Protein AF-T1BYV2-F1 (afdb_monomer)

Secondary structure (DSSP, 8-state):
-HHHHHHHHHHTT--STTPPHHHHHHHHHHHHHTT--THHHHHHHHHHHHHHHHTT---GGG-HHHHHHHHHHHHHH-PPP--PPPPPHHHHHHHHHT-TTS-TTSHHHHHHHHHHHHHHHTT--HHHHTT--GGGEEEETTEEEE-----TT-SS------

Structure (mmCIF, N/CA/C/O backbone):
data_AF-T1BYV2-F1
#
_entry.id   AF-T1BYV2-F1
#
loop_
_atom_site.group_PDB
_atom_site.id
_atom_site.type_symbol
_atom_site.label_atom_id
_atom_site.label_alt_id
_atom_site.label_comp_id
_atom_site.label_asym_id
_atom_site.label_entity_id
_atom_site.label_seq_id
_atom_site.pdbx_PDB_ins_code
_atom_site.Cartn_x
_atom_site.Cartn_y
_atom_site.Cartn_z
_atom_site.occupancy
_atom_site.B_iso_or_equiv
_atom_site.auth_seq_id
_atom_site.auth_comp_id
_atom_site.auth_asym_id
_atom_site.auth_atom_id
_atom_site.pdbx_PDB_model_num
ATOM 1 N N . ASP A 1 1 ? -0.338 2.028 -9.029 1.00 91.88 1 ASP A N 1
ATOM 2 C CA . ASP A 1 1 ? 1.082 1.747 -9.330 1.00 91.88 1 ASP A CA 1
ATOM 3 C C . ASP A 1 1 ? 1.414 1.828 -10.811 1.00 91.88 1 ASP A C 1
ATOM 5 O O . ASP A 1 1 ? 2.239 2.658 -11.156 1.00 91.88 1 ASP A O 1
ATOM 9 N N . TRP A 1 2 ? 0.740 1.071 -11.686 1.00 95.50 2 TRP A N 1
ATOM 10 C CA . TRP A 1 2 ? 0.992 1.103 -13.138 1.00 95.50 2 TRP A CA 1
ATOM 11 C C . TRP A 1 2 ? 1.049 2.515 -13.745 1.00 95.50 2 TRP A C 1
ATOM 13 O O . TRP A 1 2 ? 2.057 2.879 -14.334 1.00 95.50 2 TRP A O 1
ATOM 23 N N . ARG A 1 3 ? 0.026 3.353 -13.514 1.00 96.62 3 ARG A N 1
ATOM 24 C CA . ARG A 1 3 ? -0.012 4.742 -14.020 1.00 96.62 3 ARG A CA 1
ATOM 25 C C . ARG A 1 3 ? 1.208 5.579 -13.613 1.00 96.62 3 ARG A C 1
ATOM 27 O O . ARG A 1 3 ? 1.581 6.505 -14.322 1.00 96.62 3 ARG A O 1
ATOM 34 N N . ASN A 1 4 ? 1.815 5.285 -12.460 1.00 94.50 4 ASN A N 1
ATOM 35 C CA . ASN A 1 4 ? 3.011 5.992 -12.010 1.00 94.50 4 ASN A CA 1
ATOM 36 C C . ASN A 1 4 ? 4.235 5.580 -12.840 1.00 94.50 4 ASN A C 1
ATOM 38 O O . ASN A 1 4 ? 4.949 6.457 -13.315 1.00 94.50 4 ASN A O 1
ATOM 42 N N . PHE A 1 5 ? 4.424 4.276 -13.057 1.00 96.88 5 PHE A N 1
ATOM 43 C CA . PHE A 1 5 ? 5.456 3.757 -13.955 1.00 96.88 5 PHE A CA 1
ATOM 44 C C . PHE A 1 5 ? 5.258 4.268 -15.387 1.00 96.88 5 PHE A C 1
ATOM 46 O O . PHE A 1 5 ? 6.175 4.833 -15.967 1.00 96.88 5 PHE A O 1
ATOM 53 N N . GLU A 1 6 ? 4.037 4.178 -15.916 1.00 97.94 6 GLU A N 1
ATOM 54 C CA . GLU A 1 6 ? 3.696 4.660 -17.255 1.00 97.94 6 GLU A CA 1
ATOM 55 C C . GLU A 1 6 ? 4.001 6.154 -17.435 1.00 97.94 6 GLU A C 1
ATOM 57 O O . GLU A 1 6 ? 4.629 6.544 -18.418 1.00 97.94 6 GLU A O 1
ATOM 62 N N . SER A 1 7 ? 3.595 6.994 -16.479 1.00 97.75 7 SER A N 1
ATOM 63 C CA . SER A 1 7 ? 3.886 8.431 -16.513 1.00 97.75 7 SER A CA 1
ATOM 64 C C . SER A 1 7 ? 5.390 8.707 -16.488 1.00 97.75 7 SER A C 1
ATOM 66 O O . SER A 1 7 ? 5.876 9.534 -17.259 1.00 97.75 7 SER A O 1
ATOM 68 N N . TRP A 1 8 ? 6.143 7.980 -15.657 1.00 97.19 8 TRP A N 1
ATOM 69 C CA . TRP A 1 8 ? 7.597 8.103 -15.602 1.00 97.19 8 TRP A CA 1
ATOM 70 C C . TRP A 1 8 ? 8.257 7.677 -16.921 1.00 97.19 8 TRP A C 1
ATOM 72 O O . TRP A 1 8 ? 9.080 8.420 -17.449 1.00 97.19 8 TRP A O 1
ATOM 82 N N . CYS A 1 9 ? 7.844 6.552 -17.513 1.00 97.81 9 CYS A N 1
ATOM 83 C CA . CYS A 1 9 ? 8.338 6.110 -18.819 1.00 97.81 9 CYS A CA 1
ATOM 84 C C . CYS A 1 9 ? 8.093 7.171 -19.894 1.00 97.81 9 CYS A C 1
ATOM 86 O O . CYS A 1 9 ? 9.014 7.513 -20.630 1.00 97.81 9 CYS A O 1
ATOM 88 N N . ARG A 1 10 ? 6.890 7.761 -19.940 1.00 97.19 10 ARG A N 1
ATOM 89 C CA . ARG A 1 10 ? 6.567 8.838 -20.890 1.00 97.19 10 ARG A CA 1
ATOM 90 C C . ARG A 1 10 ? 7.471 10.060 -20.708 1.00 97.19 10 ARG A C 1
ATOM 92 O O . ARG A 1 10 ? 7.950 10.600 -21.700 1.00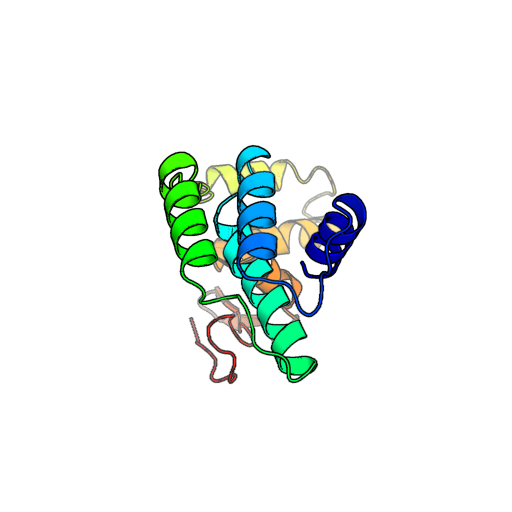 97.19 10 ARG A O 1
ATOM 99 N N . GLN A 1 11 ? 7.742 10.468 -19.467 1.00 97.38 11 GLN A N 1
ATOM 100 C CA . GLN A 1 11 ? 8.661 11.578 -19.172 1.00 97.38 11 GLN A CA 1
ATOM 101 C C . GLN A 1 11 ? 10.093 11.274 -19.630 1.00 97.38 11 GLN A C 1
ATOM 103 O O . GLN A 1 11 ? 10.759 12.141 -20.188 1.00 97.38 11 GLN A O 1
ATOM 108 N N . MET A 1 12 ? 10.537 10.029 -19.454 1.00 96.88 12 MET A N 1
ATOM 109 C CA . MET A 1 12 ? 11.862 9.561 -19.872 1.00 96.88 12 MET A CA 1
ATOM 110 C C . MET A 1 12 ? 11.936 9.172 -21.357 1.00 96.88 12 MET A C 1
ATOM 112 O O . MET A 1 12 ? 12.995 8.755 -21.816 1.00 96.88 12 MET A O 1
ATOM 116 N N . LYS A 1 13 ? 10.834 9.307 -22.113 1.00 97.44 13 LYS A N 1
ATOM 117 C CA . LYS A 1 13 ? 10.699 8.867 -23.515 1.00 97.44 13 LYS A CA 1
ATOM 118 C C . LYS A 1 13 ? 11.006 7.372 -23.721 1.00 97.44 13 LYS A C 1
ATOM 120 O O . LYS A 1 13 ? 11.551 6.980 -24.747 1.00 97.44 13 LYS A O 1
ATOM 125 N N . LEU A 1 14 ? 10.638 6.541 -22.748 1.00 97.38 14 LEU A N 1
ATOM 126 C CA . LEU A 1 14 ? 10.781 5.083 -22.769 1.00 97.38 14 LEU A CA 1
ATOM 127 C C . LEU A 1 14 ? 9.423 4.404 -22.986 1.00 97.38 14 LEU A C 1
ATOM 129 O O . LEU A 1 14 ? 8.379 4.954 -22.625 1.00 97.38 14 LEU A O 1
ATOM 133 N N . SER A 1 15 ? 9.433 3.188 -23.538 1.00 96.94 15 SER A N 1
ATOM 134 C CA . SER A 1 15 ? 8.214 2.387 -23.685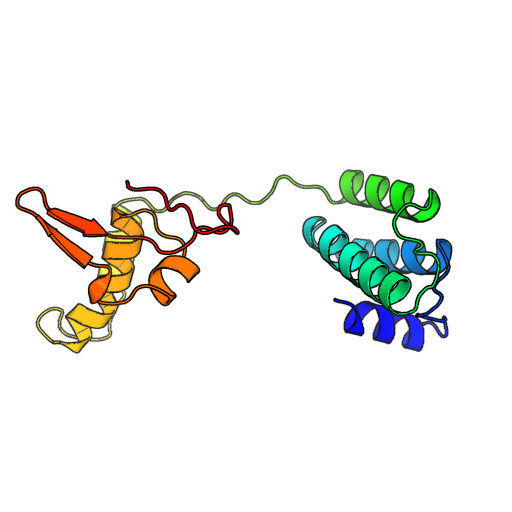 1.00 96.94 15 SER A CA 1
ATOM 135 C C . SER A 1 15 ? 7.830 1.733 -22.351 1.00 96.94 15 SER A C 1
ATOM 137 O O . SER A 1 15 ? 8.636 0.988 -21.791 1.00 96.94 15 SER A O 1
ATOM 139 N N . PRO A 1 16 ? 6.614 1.968 -21.827 1.00 96.69 16 PRO A N 1
ATOM 140 C CA . PRO A 1 16 ? 6.138 1.275 -20.634 1.00 96.69 16 PRO A CA 1
ATOM 141 C C . PRO A 1 16 ? 5.667 -0.159 -20.926 1.00 96.69 16 PRO A C 1
ATOM 143 O O . PRO A 1 16 ? 5.572 -0.957 -19.994 1.00 96.69 16 PRO A O 1
ATOM 146 N N . LEU A 1 17 ? 5.339 -0.492 -22.183 1.00 97.44 17 LEU A N 1
ATOM 147 C CA . LEU A 1 17 ? 4.831 -1.806 -22.582 1.00 97.44 17 LEU A CA 1
ATOM 148 C C . LEU A 1 17 ? 5.141 -2.100 -24.070 1.00 97.44 17 LEU A C 1
ATOM 150 O O . LEU A 1 17 ? 4.619 -1.392 -24.930 1.00 97.44 17 LEU A O 1
ATOM 154 N N . PRO A 1 18 ? 5.932 -3.142 -24.396 1.00 96.75 18 PRO A N 1
ATOM 155 C CA . PRO A 1 18 ? 6.768 -3.904 -23.469 1.00 96.75 18 PRO A CA 1
ATOM 156 C C . PRO A 1 18 ? 7.870 -3.012 -22.884 1.00 96.75 18 PRO A C 1
ATOM 158 O O . PRO A 1 18 ? 8.569 -2.316 -23.620 1.00 96.75 18 PRO A O 1
ATOM 161 N N . ALA A 1 19 ? 8.020 -3.033 -21.561 1.00 97.62 19 ALA A N 1
ATOM 162 C CA . ALA A 1 19 ? 9.167 -2.437 -20.894 1.00 97.62 19 ALA A CA 1
ATOM 163 C C . ALA A 1 19 ? 10.334 -3.426 -20.893 1.00 97.62 19 ALA A C 1
ATOM 165 O O . ALA A 1 19 ? 10.151 -4.620 -20.648 1.00 97.62 19 ALA A O 1
ATOM 166 N N . THR A 1 20 ? 11.543 -2.917 -21.110 1.00 97.50 20 THR A N 1
ATOM 167 C CA . THR A 1 20 ? 12.757 -3.722 -20.957 1.00 97.50 20 THR A CA 1
ATOM 168 C C . THR A 1 20 ? 13.138 -3.857 -19.476 1.00 97.50 20 THR A C 1
ATOM 170 O O . THR A 1 20 ? 12.751 -3.001 -18.664 1.00 97.50 20 THR A O 1
ATOM 173 N N . PRO A 1 21 ? 13.912 -4.889 -19.092 1.00 97.69 21 PRO A N 1
ATOM 174 C CA . PRO A 1 21 ? 14.495 -4.988 -17.753 1.00 97.69 21 PRO A CA 1
ATOM 175 C C . PRO A 1 21 ? 15.218 -3.715 -17.304 1.00 97.69 21 PRO A C 1
ATOM 177 O O . PRO A 1 21 ? 14.999 -3.244 -16.189 1.00 97.69 21 PRO A O 1
ATOM 180 N N . GLU A 1 22 ? 15.993 -3.089 -18.190 1.00 97.25 22 GLU A N 1
ATOM 181 C CA . GLU A 1 22 ? 16.753 -1.865 -17.915 1.00 97.25 22 GLU A CA 1
ATOM 182 C C . GLU A 1 22 ? 15.824 -0.679 -17.646 1.00 97.25 22 GLU A C 1
ATOM 184 O O . GLU A 1 22 ? 16.083 0.123 -16.750 1.00 97.25 22 GLU A O 1
ATOM 189 N N . THR A 1 23 ? 14.704 -0.584 -18.372 1.00 97.81 23 THR A N 1
ATOM 190 C CA . THR A 1 23 ? 13.689 0.460 -18.152 1.00 97.81 23 THR A CA 1
ATOM 191 C C . THR A 1 23 ? 13.096 0.352 -16.748 1.00 97.81 23 THR A C 1
ATOM 193 O O . THR A 1 23 ? 12.941 1.356 -16.047 1.00 97.81 23 THR A O 1
ATOM 196 N N . VAL A 1 24 ? 12.784 -0.871 -16.309 1.00 97.38 24 VAL A N 1
ATOM 197 C CA . VAL A 1 24 ? 12.250 -1.120 -14.965 1.00 97.38 24 VAL A CA 1
ATOM 198 C C . VAL A 1 24 ? 13.319 -0.893 -13.896 1.00 97.38 24 VAL A C 1
ATOM 200 O O . VAL A 1 24 ? 13.036 -0.248 -12.888 1.00 97.38 24 VAL A O 1
ATOM 203 N N . ALA A 1 25 ? 14.550 -1.349 -14.118 1.00 96.00 25 ALA A N 1
ATOM 204 C CA . ALA A 1 25 ? 15.678 -1.123 -13.218 1.00 96.00 25 ALA A CA 1
ATOM 205 C C . ALA A 1 25 ? 15.957 0.381 -13.021 1.00 96.00 25 ALA A C 1
ATOM 207 O O . ALA A 1 25 ? 16.076 0.850 -11.885 1.00 96.00 25 ALA A O 1
ATOM 208 N N . LEU A 1 26 ? 15.962 1.163 -14.105 1.00 96.00 26 LEU A N 1
ATOM 209 C CA . LEU A 1 26 ? 16.144 2.614 -14.065 1.00 96.00 26 LEU A CA 1
ATOM 210 C C . LEU A 1 26 ? 15.008 3.313 -13.304 1.00 96.00 26 LEU A C 1
ATOM 212 O O . LEU A 1 26 ? 15.267 4.194 -12.482 1.00 96.00 26 LEU A O 1
ATOM 216 N N . TYR A 1 27 ? 13.760 2.887 -13.517 1.00 95.81 27 TYR A N 1
ATOM 217 C CA . TYR A 1 27 ? 12.607 3.390 -12.769 1.00 95.81 27 TYR A CA 1
ATOM 218 C C . TYR A 1 27 ? 12.743 3.148 -11.262 1.00 95.81 27 TYR A C 1
ATOM 220 O O . TYR A 1 27 ? 12.527 4.061 -10.461 1.00 95.81 27 TYR A O 1
ATOM 228 N N . LEU A 1 28 ? 13.108 1.925 -10.865 1.00 93.75 28 LEU A N 1
ATOM 229 C CA . LEU A 1 28 ? 13.281 1.572 -9.458 1.00 93.75 28 LEU A CA 1
ATOM 230 C C . LEU A 1 28 ? 14.409 2.378 -8.818 1.00 93.75 28 LEU A C 1
ATOM 232 O O . LEU A 1 28 ? 14.219 2.897 -7.721 1.00 93.75 28 LEU A O 1
ATOM 236 N N . SER A 1 29 ? 15.539 2.530 -9.511 1.00 91.44 29 SER A N 1
ATOM 237 C CA . SER A 1 29 ? 16.666 3.338 -9.038 1.00 91.44 29 SER A CA 1
ATOM 238 C C . SER A 1 29 ? 16.265 4.803 -8.825 1.00 91.44 29 SER A C 1
ATOM 240 O O . SER A 1 29 ? 16.458 5.346 -7.735 1.00 91.44 29 SER A O 1
ATOM 242 N N . ALA A 1 30 ? 15.596 5.417 -9.810 1.00 91.56 30 ALA A N 1
ATOM 243 C CA . ALA A 1 30 ? 15.127 6.801 -9.720 1.00 91.56 30 ALA A CA 1
ATOM 244 C C . ALA A 1 30 ? 14.129 7.015 -8.568 1.00 91.56 30 ALA A C 1
ATOM 246 O O . ALA A 1 30 ? 14.158 8.034 -7.879 1.00 91.56 30 ALA A O 1
ATOM 247 N N . GLU A 1 31 ? 13.236 6.056 -8.330 1.00 89.81 31 GLU A N 1
ATOM 248 C CA . GLU A 1 31 ? 12.286 6.129 -7.221 1.00 89.81 31 GLU A CA 1
ATOM 249 C C . GLU A 1 31 ? 12.931 5.813 -5.860 1.00 89.81 31 GLU A C 1
ATOM 251 O O . GLU A 1 31 ? 12.497 6.365 -4.846 1.00 89.81 31 GLU A O 1
ATOM 256 N N . GLY A 1 32 ? 13.974 4.979 -5.826 1.00 86.62 32 GLY A N 1
ATOM 257 C CA . GLY A 1 32 ? 14.809 4.735 -4.647 1.00 86.62 32 GLY A CA 1
ATOM 258 C C . GLY A 1 32 ? 15.528 6.001 -4.188 1.00 86.62 32 GLY A C 1
ATOM 259 O O . GLY A 1 32 ? 15.413 6.382 -3.027 1.00 86.62 32 GLY A O 1
ATOM 260 N N . GLN A 1 33 ? 16.151 6.728 -5.120 1.00 85.12 33 GLN A N 1
ATOM 261 C CA . GLN A 1 33 ? 16.801 8.020 -4.851 1.00 85.12 33 GLN A CA 1
ATOM 262 C C . GLN A 1 33 ? 15.833 9.090 -4.320 1.00 85.12 33 GLN A C 1
ATOM 264 O O . GLN A 1 33 ? 16.234 9.984 -3.582 1.00 85.12 33 GLN A O 1
ATOM 269 N N . ARG A 1 34 ? 14.536 8.983 -4.638 1.00 85.06 34 ARG A N 1
ATOM 270 C CA . ARG A 1 34 ? 13.472 9.842 -4.084 1.00 85.06 34 ARG A CA 1
ATOM 271 C C . ARG A 1 34 ? 13.030 9.441 -2.669 1.00 85.06 34 ARG A C 1
ATOM 273 O O . ARG A 1 34 ? 12.023 9.954 -2.182 1.00 85.06 34 ARG A O 1
ATOM 280 N N . GLY A 1 35 ? 13.724 8.502 -2.024 1.00 79.88 35 GLY A N 1
ATOM 281 C CA . GLY A 1 35 ? 13.452 8.068 -0.653 1.00 79.88 35 GLY A CA 1
ATOM 282 C C . GLY A 1 35 ? 12.169 7.248 -0.501 1.00 79.88 35 GLY A C 1
ATOM 283 O O . GLY A 1 35 ? 11.565 7.227 0.573 1.00 79.88 35 GLY A O 1
ATOM 284 N N . ARG A 1 36 ? 11.684 6.593 -1.566 1.00 81.94 36 ARG A N 1
ATOM 285 C CA . ARG A 1 36 ? 10.489 5.744 -1.462 1.00 81.94 36 ARG A CA 1
ATOM 286 C C . ARG A 1 36 ? 10.792 4.482 -0.657 1.00 81.94 36 ARG A C 1
ATOM 288 O O . ARG A 1 36 ? 11.763 3.781 -0.916 1.00 81.94 36 ARG A O 1
ATOM 295 N N . ALA A 1 37 ? 9.896 4.158 0.277 1.00 75.50 37 ALA A N 1
ATOM 296 C CA . ALA A 1 37 ? 10.028 2.973 1.117 1.00 75.50 37 ALA A CA 1
ATOM 297 C C . ALA A 1 37 ? 10.083 1.682 0.271 1.00 75.50 37 ALA A C 1
ATOM 299 O O . ALA A 1 37 ? 9.252 1.532 -0.637 1.00 75.50 37 ALA A O 1
ATOM 300 N N . PRO A 1 38 ? 10.952 0.707 0.609 1.00 72.94 38 PRO A N 1
ATOM 301 C CA . PRO A 1 38 ? 11.122 -0.523 -0.167 1.00 72.94 38 PRO A CA 1
ATOM 302 C C . PRO A 1 38 ? 9.846 -1.342 -0.401 1.00 72.94 38 PRO A C 1
ATOM 304 O O . PRO A 1 38 ? 9.681 -1.961 -1.454 1.00 72.94 38 PRO A O 1
ATOM 307 N N . SER A 1 39 ? 8.904 -1.301 0.547 1.00 72.25 39 SER A N 1
ATOM 308 C CA . SER A 1 39 ? 7.582 -1.940 0.440 1.00 72.25 39 SER A CA 1
ATOM 309 C C . SER A 1 39 ? 6.754 -1.429 -0.748 1.00 72.25 39 SER A C 1
ATOM 311 O O . SER A 1 39 ? 5.876 -2.129 -1.255 1.00 72.25 39 SER A O 1
ATOM 313 N N . THR A 1 40 ? 7.060 -0.229 -1.244 1.00 81.38 40 THR A N 1
ATOM 314 C CA . THR A 1 40 ? 6.424 0.371 -2.420 1.00 81.38 40 THR A CA 1
ATOM 315 C C . THR A 1 40 ? 6.858 -0.323 -3.713 1.00 81.38 40 THR A C 1
ATOM 317 O O . THR A 1 40 ? 6.046 -0.467 -4.628 1.00 81.38 40 THR A O 1
ATOM 320 N N . PHE A 1 41 ? 8.104 -0.801 -3.797 1.00 86.88 41 PHE A N 1
ATOM 321 C CA . PHE A 1 41 ? 8.648 -1.383 -5.028 1.00 86.88 41 PHE A CA 1
ATOM 322 C C . PHE A 1 41 ? 8.054 -2.747 -5.356 1.00 86.88 41 PHE A C 1
ATOM 324 O O . PHE A 1 41 ? 7.711 -2.979 -6.510 1.00 86.88 41 PHE A O 1
ATOM 331 N N . GLY A 1 42 ? 7.836 -3.607 -4.354 1.00 87.50 42 GLY A N 1
ATOM 332 C CA . GLY A 1 42 ? 7.197 -4.910 -4.574 1.00 87.50 42 GLY A CA 1
ATOM 333 C C . GLY A 1 42 ? 5.795 -4.771 -5.176 1.00 87.50 42 GLY A C 1
ATOM 334 O O . GLY A 1 42 ? 5.472 -5.406 -6.177 1.00 87.50 42 GLY A O 1
ATOM 335 N N . ARG A 1 43 ? 4.982 -3.854 -4.635 1.00 89.31 43 ARG A N 1
ATOM 336 C CA . ARG A 1 43 ? 3.639 -3.571 -5.166 1.00 89.31 43 ARG A CA 1
ATOM 337 C C . ARG A 1 43 ? 3.679 -2.976 -6.579 1.00 89.31 43 ARG A C 1
ATOM 339 O O . ARG A 1 43 ? 2.830 -3.304 -7.406 1.00 89.31 43 ARG A O 1
ATOM 346 N N . ARG A 1 44 ? 4.659 -2.117 -6.877 1.00 92.38 44 ARG A N 1
ATOM 347 C CA . ARG A 1 44 ? 4.830 -1.532 -8.216 1.00 92.38 44 ARG A CA 1
ATOM 348 C C . ARG A 1 44 ? 5.262 -2.555 -9.256 1.00 92.38 44 ARG A C 1
ATOM 350 O O . ARG A 1 44 ? 4.668 -2.594 -10.329 1.00 92.38 44 ARG A O 1
ATOM 357 N N . LEU A 1 45 ? 6.220 -3.409 -8.920 1.00 94.19 45 LEU A N 1
ATOM 358 C CA . LEU A 1 45 ? 6.655 -4.500 -9.783 1.00 94.19 45 LEU A CA 1
ATOM 359 C C . LEU A 1 45 ? 5.530 -5.490 -10.068 1.00 94.19 45 LEU A C 1
ATOM 361 O O . LEU A 1 45 ? 5.326 -5.850 -11.224 1.00 94.19 45 LEU A O 1
ATOM 365 N N . ALA A 1 46 ? 4.736 -5.854 -9.059 1.00 94.62 46 ALA A N 1
ATOM 366 C CA . ALA A 1 46 ? 3.563 -6.700 -9.258 1.00 94.62 46 ALA A CA 1
ATOM 367 C C . ALA A 1 46 ? 2.571 -6.088 -10.264 1.00 94.62 46 ALA A C 1
ATOM 369 O O . ALA A 1 46 ? 2.046 -6.798 -11.120 1.00 94.62 46 ALA A O 1
ATOM 370 N N . ALA A 1 47 ? 2.355 -4.768 -10.215 1.00 96.31 47 ALA A N 1
ATOM 371 C CA . ALA A 1 47 ? 1.512 -4.079 -11.189 1.00 96.31 47 ALA A CA 1
ATOM 372 C C . ALA A 1 47 ? 2.111 -4.095 -12.607 1.00 96.31 47 ALA A C 1
ATOM 374 O O . ALA A 1 47 ? 1.379 -4.327 -13.564 1.00 96.31 47 ALA A O 1
ATOM 375 N N . ILE A 1 48 ? 3.427 -3.891 -12.750 1.00 97.25 48 ILE A N 1
ATOM 376 C CA . ILE A 1 48 ? 4.124 -3.990 -14.045 1.00 97.25 48 ILE A CA 1
ATOM 377 C C . ILE A 1 48 ? 3.980 -5.406 -14.615 1.00 97.25 48 ILE A C 1
ATOM 379 O O . ILE A 1 48 ? 3.574 -5.559 -15.767 1.00 97.25 48 ILE A O 1
ATOM 383 N N . ARG A 1 49 ? 4.233 -6.433 -13.793 1.00 97.56 49 ARG A N 1
ATOM 384 C CA . ARG A 1 49 ? 4.067 -7.849 -14.149 1.00 97.56 49 ARG A CA 1
ATOM 385 C C . ARG A 1 49 ? 2.649 -8.146 -14.617 1.00 97.56 49 ARG A C 1
ATOM 387 O O . ARG A 1 49 ? 2.473 -8.729 -15.679 1.00 97.56 49 ARG A O 1
ATOM 394 N N . LEU A 1 50 ? 1.644 -7.729 -13.845 1.00 97.94 50 LEU A N 1
ATOM 395 C CA . LEU A 1 50 ? 0.237 -7.972 -14.161 1.00 97.94 50 LEU A CA 1
ATOM 396 C C . LEU A 1 50 ? -0.145 -7.405 -15.533 1.00 97.94 50 LEU A C 1
ATOM 398 O O . LEU A 1 50 ? -0.806 -8.090 -16.306 1.00 97.94 50 LEU A O 1
ATOM 402 N N . ILE A 1 51 ? 0.294 -6.185 -15.851 1.00 98.19 51 ILE A N 1
ATOM 403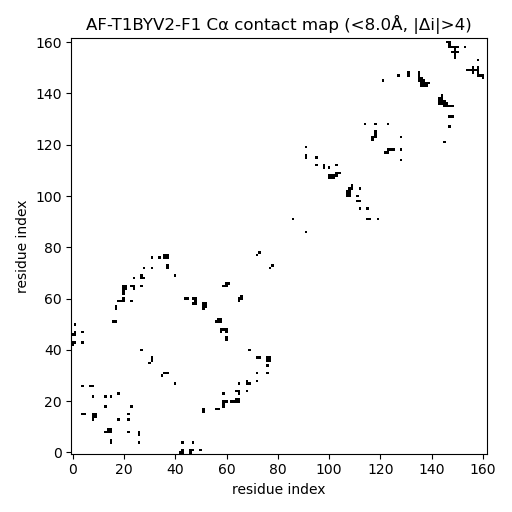 C CA . ILE A 1 51 ? -0.020 -5.548 -17.134 1.00 98.19 51 ILE A CA 1
ATOM 404 C C . ILE A 1 51 ? 0.696 -6.234 -18.302 1.00 98.19 51 ILE A C 1
ATOM 406 O O . ILE A 1 51 ? 0.066 -6.466 -19.332 1.00 98.19 51 ILE A O 1
ATOM 410 N N . HIS A 1 52 ? 1.964 -6.629 -18.141 1.00 98.12 52 HIS A N 1
ATOM 411 C CA . HIS A 1 52 ? 2.682 -7.387 -19.174 1.00 98.12 52 HIS A CA 1
ATOM 412 C C . HIS A 1 52 ? 2.000 -8.728 -19.454 1.00 98.12 52 HIS A C 1
ATOM 414 O O . HIS A 1 52 ? 1.681 -9.029 -20.602 1.00 98.12 52 HIS A O 1
ATOM 420 N N . LEU A 1 53 ? 1.685 -9.490 -18.403 1.00 97.62 53 LEU A N 1
ATOM 421 C CA . LEU A 1 53 ? 1.000 -10.776 -18.540 1.00 97.62 53 LEU A CA 1
ATOM 422 C C . LEU A 1 53 ? -0.408 -10.623 -19.133 1.00 97.62 53 LEU A C 1
ATOM 424 O O . LEU A 1 53 ? -0.792 -11.410 -19.994 1.00 97.62 53 LEU A O 1
ATOM 428 N N . GLY A 1 54 ? -1.158 -9.590 -18.733 1.00 97.50 54 GLY A N 1
ATOM 429 C CA . GLY A 1 54 ? -2.472 -9.275 -19.303 1.00 97.50 54 GLY A CA 1
ATOM 430 C C . GLY A 1 54 ? -2.413 -8.926 -20.794 1.00 97.50 54 GLY A C 1
ATOM 431 O O . GLY A 1 54 ? -3.308 -9.295 -21.549 1.00 97.50 54 GLY A O 1
ATOM 432 N N . ALA A 1 55 ? -1.324 -8.293 -21.234 1.00 97.31 55 ALA A N 1
ATOM 433 C CA . ALA A 1 55 ? -1.033 -8.028 -22.642 1.00 97.31 55 ALA A CA 1
ATOM 434 C C . ALA A 1 55 ? -0.392 -9.221 -23.377 1.00 97.31 55 ALA A C 1
ATOM 436 O O . ALA A 1 55 ? -0.049 -9.096 -24.550 1.00 97.31 55 ALA A O 1
ATOM 437 N N . ARG A 1 56 ? -0.231 -10.375 -22.710 1.00 97.38 56 ARG A N 1
ATOM 438 C CA . ARG A 1 56 ? 0.459 -11.573 -23.225 1.00 97.38 56 ARG A CA 1
ATOM 439 C C . ARG A 1 56 ? 1.910 -11.309 -23.646 1.00 97.38 56 ARG A C 1
ATOM 441 O O . ARG A 1 56 ? 2.421 -11.937 -24.569 1.00 97.38 56 ARG A O 1
ATOM 448 N N . LEU A 1 57 ? 2.571 -10.387 -22.955 1.00 96.94 57 LEU A N 1
ATOM 449 C CA . LEU A 1 57 ? 3.970 -10.032 -23.158 1.00 96.94 57 LEU A CA 1
ATOM 450 C C . LEU A 1 57 ? 4.846 -10.601 -22.029 1.00 96.94 57 LEU A C 1
ATOM 452 O O . LEU A 1 57 ? 4.369 -10.763 -20.898 1.00 96.94 57 LEU A O 1
ATOM 456 N N . PRO A 1 58 ? 6.136 -10.872 -22.296 1.00 95.06 58 PRO A N 1
ATOM 457 C CA . PRO A 1 58 ? 7.089 -11.242 -21.257 1.00 95.06 58 PRO A CA 1
ATOM 458 C C . PRO A 1 58 ? 7.175 -10.146 -20.195 1.00 95.06 58 PRO A C 1
ATOM 460 O O . PRO A 1 58 ? 7.209 -8.959 -20.513 1.00 95.06 58 PRO A O 1
ATOM 463 N N . SER A 1 59 ? 7.222 -10.539 -18.925 1.00 96.06 59 SER A N 1
ATOM 464 C CA . SER A 1 59 ? 7.345 -9.598 -17.815 1.00 96.06 59 SER A CA 1
ATOM 465 C C . SER A 1 59 ? 8.818 -9.418 -17.421 1.00 96.06 59 SER A C 1
ATOM 467 O O . SER A 1 59 ? 9.459 -10.417 -17.099 1.00 96.06 59 SER A O 1
ATOM 469 N N . PRO A 1 60 ? 9.336 -8.179 -17.316 1.00 95.19 60 PRO A N 1
ATOM 470 C CA . PRO A 1 60 ? 10.701 -7.913 -16.843 1.00 95.19 60 PRO A CA 1
ATOM 471 C C . PRO A 1 60 ? 10.881 -8.094 -15.322 1.00 95.19 60 PRO A C 1
ATOM 473 O O . PRO A 1 60 ? 11.973 -7.897 -14.805 1.00 95.19 60 PRO A O 1
ATOM 476 N N . HIS A 1 61 ? 9.816 -8.438 -14.587 1.00 92.94 61 HIS A N 1
ATOM 477 C CA . HIS A 1 61 ? 9.787 -8.524 -13.119 1.00 92.94 61 HIS A CA 1
ATOM 478 C C . HIS A 1 61 ? 10.941 -9.320 -12.491 1.00 92.94 61 HIS A C 1
ATOM 480 O O . HIS A 1 61 ? 11.496 -8.882 -11.487 1.00 92.94 61 HIS A O 1
ATOM 486 N N . ASP A 1 62 ? 11.272 -10.476 -13.070 1.00 91.44 62 ASP A N 1
ATOM 487 C CA . ASP A 1 62 ? 12.241 -11.432 -12.517 1.00 91.44 62 ASP A CA 1
ATOM 488 C C . ASP A 1 62 ? 13.623 -11.332 -13.187 1.00 91.44 62 ASP A C 1
ATOM 490 O O . ASP A 1 62 ? 14.489 -12.174 -12.961 1.00 91.44 62 ASP A O 1
ATOM 494 N N . ALA A 1 63 ? 13.835 -10.313 -14.024 1.00 96.75 63 ALA A N 1
ATOM 495 C CA . ALA A 1 63 ? 15.101 -10.103 -14.712 1.00 96.75 63 ALA A CA 1
ATOM 496 C C . ALA A 1 63 ? 16.216 -9.695 -13.732 1.00 96.75 63 ALA A C 1
ATOM 498 O O . ALA A 1 63 ? 15.971 -9.022 -12.721 1.00 96.75 63 ALA A O 1
ATOM 499 N N . ILE A 1 64 ? 17.455 -10.096 -14.031 1.00 95.94 64 ILE A N 1
ATOM 500 C CA . ILE A 1 64 ? 18.591 -9.929 -13.116 1.00 95.94 64 ILE A CA 1
ATOM 501 C C . ILE A 1 64 ? 18.834 -8.451 -12.783 1.00 95.94 64 ILE A C 1
ATOM 503 O O . ILE A 1 64 ? 19.014 -8.106 -11.617 1.00 95.94 64 ILE A O 1
ATOM 507 N N . GLU A 1 65 ? 18.696 -7.565 -13.769 1.00 95.94 65 GLU A N 1
ATOM 508 C CA . GLU A 1 65 ? 18.847 -6.113 -13.656 1.00 95.94 65 GLU A CA 1
ATOM 509 C C . GLU A 1 65 ? 17.876 -5.529 -12.622 1.00 95.94 65 GLU A C 1
ATOM 511 O O . GLU A 1 65 ? 18.239 -4.683 -11.802 1.00 95.94 65 GLU A O 1
ATOM 516 N N . VAL A 1 66 ? 16.632 -6.016 -12.625 1.00 95.19 66 VAL A N 1
ATOM 517 C CA . VAL A 1 66 ? 15.581 -5.582 -11.699 1.00 95.19 66 VAL A CA 1
ATOM 518 C C . VAL A 1 66 ? 15.875 -6.085 -10.289 1.00 95.19 66 VAL A C 1
ATOM 520 O O . VAL A 1 66 ? 15.784 -5.327 -9.318 1.00 95.19 66 VAL A O 1
ATOM 523 N N . THR A 1 67 ? 16.254 -7.357 -10.162 1.00 93.81 67 THR A N 1
ATOM 524 C CA . THR A 1 67 ? 16.517 -7.971 -8.854 1.00 93.81 67 THR A CA 1
ATOM 525 C C . THR A 1 67 ? 17.759 -7.399 -8.164 1.00 93.81 67 THR A C 1
ATOM 527 O O . THR A 1 67 ? 17.711 -7.147 -6.956 1.00 93.81 67 THR A O 1
ATOM 530 N N . GLU A 1 68 ? 18.836 -7.112 -8.902 1.00 94.00 68 GLU A N 1
ATOM 531 C CA . GLU A 1 68 ? 20.050 -6.501 -8.349 1.00 94.00 68 GLU A CA 1
ATOM 532 C C . GLU A 1 68 ? 19.806 -5.055 -7.903 1.00 94.00 68 GLU A C 1
ATOM 534 O O . GLU A 1 68 ? 20.213 -4.678 -6.801 1.00 94.00 68 GLU A O 1
ATOM 539 N N . VAL A 1 69 ? 19.056 -4.261 -8.679 1.00 92.06 69 VAL A N 1
ATOM 540 C CA . VAL A 1 69 ? 18.674 -2.901 -8.261 1.00 92.06 69 VAL A CA 1
ATOM 541 C C . VAL A 1 69 ? 17.829 -2.929 -6.991 1.00 92.06 69 VAL A C 1
ATOM 543 O O . VAL A 1 69 ? 18.091 -2.166 -6.062 1.00 92.06 69 VAL A O 1
ATOM 546 N N . LEU A 1 70 ? 16.852 -3.835 -6.887 1.00 89.00 70 LEU A N 1
ATOM 547 C CA . LEU A 1 70 ? 16.088 -4.001 -5.647 1.00 89.00 70 LEU A CA 1
ATOM 548 C C . LEU A 1 70 ? 16.975 -4.378 -4.461 1.00 89.00 70 LEU A C 1
ATOM 550 O O . LEU A 1 70 ? 16.739 -3.898 -3.350 1.00 89.00 70 LEU A O 1
ATOM 554 N N . ARG A 1 71 ? 17.962 -5.256 -4.670 1.00 88.81 71 ARG A N 1
ATOM 555 C CA . ARG A 1 71 ? 18.904 -5.657 -3.622 1.00 88.81 71 ARG A CA 1
ATOM 556 C C . ARG A 1 71 ? 19.731 -4.460 -3.155 1.00 88.81 71 ARG A C 1
ATOM 558 O O . ARG A 1 71 ? 19.870 -4.282 -1.948 1.00 88.81 71 ARG A O 1
ATOM 565 N N . GLY A 1 72 ? 20.208 -3.628 -4.082 1.00 87.88 72 GLY A N 1
ATOM 566 C CA . GLY A 1 72 ? 20.881 -2.361 -3.781 1.00 87.88 72 GLY A CA 1
ATOM 567 C C . GLY A 1 72 ? 19.994 -1.416 -2.974 1.00 87.88 72 GLY A C 1
ATOM 568 O O . GLY A 1 72 ? 20.338 -1.050 -1.858 1.00 87.88 72 GLY A O 1
ATOM 569 N N . ILE A 1 73 ? 18.781 -1.139 -3.458 1.00 85.62 73 ILE A N 1
ATOM 570 C CA . ILE A 1 73 ? 17.825 -0.259 -2.771 1.00 85.62 73 ILE A CA 1
ATOM 571 C C . ILE A 1 73 ? 17.498 -0.758 -1.359 1.00 85.62 73 ILE A C 1
ATOM 573 O O . ILE A 1 73 ? 17.382 0.036 -0.432 1.00 85.62 73 ILE A O 1
ATOM 577 N N . ARG A 1 74 ? 17.331 -2.070 -1.161 1.00 84.00 74 ARG A N 1
ATOM 578 C CA . ARG A 1 74 ? 17.096 -2.635 0.178 1.00 84.00 74 ARG A CA 1
ATOM 579 C C . ARG A 1 74 ? 18.322 -2.528 1.076 1.00 84.00 74 ARG A C 1
ATOM 581 O O . ARG A 1 74 ? 18.151 -2.37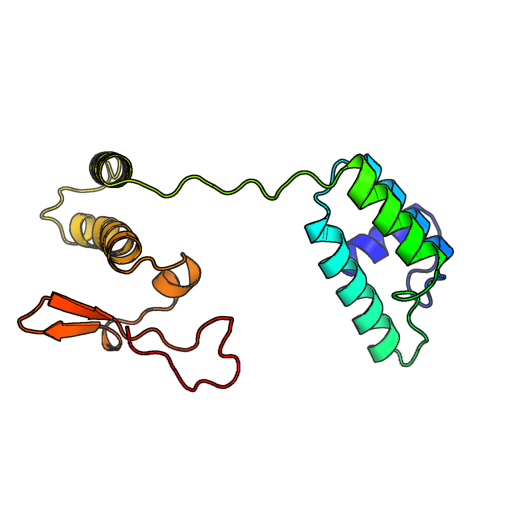7 2.276 1.00 84.00 74 ARG A O 1
ATOM 588 N N . ARG A 1 75 ? 19.532 -2.610 0.527 1.00 83.62 75 ARG A N 1
ATOM 589 C CA . ARG A 1 75 ? 20.761 -2.406 1.299 1.00 83.62 75 ARG A CA 1
ATOM 590 C C . ARG A 1 75 ? 20.891 -0.952 1.751 1.00 83.62 75 ARG A C 1
ATOM 592 O O . ARG A 1 75 ? 21.183 -0.713 2.914 1.00 83.62 75 ARG A O 1
ATOM 599 N N . ASP A 1 76 ? 20.614 -0.017 0.850 1.00 78.94 76 ASP A N 1
ATOM 600 C CA . ASP A 1 76 ? 20.864 1.409 1.075 1.00 78.94 76 ASP A CA 1
ATOM 601 C C . ASP A 1 76 ? 19.704 2.099 1.819 1.00 78.94 76 ASP A C 1
ATOM 603 O O . ASP A 1 76 ? 19.916 3.035 2.586 1.00 78.94 76 ASP A O 1
ATOM 607 N N . PHE A 1 77 ? 18.468 1.622 1.623 1.00 72.25 77 PHE A N 1
ATOM 608 C CA . PHE A 1 77 ? 17.235 2.256 2.119 1.00 72.25 77 PHE A CA 1
ATOM 609 C C . PHE A 1 77 ? 16.286 1.292 2.854 1.00 72.25 77 PHE A C 1
ATOM 611 O O . PHE A 1 77 ? 15.177 1.673 3.241 1.00 72.25 77 PHE A O 1
ATOM 618 N N . GLY A 1 78 ? 16.675 0.028 3.045 1.00 63.38 78 GLY A N 1
ATOM 619 C CA . GLY A 1 78 ? 15.922 -0.966 3.814 1.00 63.38 78 GLY A CA 1
ATOM 620 C C . GLY A 1 78 ? 16.085 -0.791 5.311 1.00 63.38 78 GLY A C 1
ATOM 621 O O . GLY A 1 78 ? 16.635 -1.655 5.982 1.00 63.38 78 GLY A O 1
ATOM 622 N N . GLY A 1 79 ? 15.570 0.315 5.843 1.00 63.59 79 GLY A N 1
ATOM 623 C CA . GLY A 1 79 ? 15.335 0.427 7.278 1.00 63.59 79 GLY A CA 1
ATOM 624 C C . GLY A 1 79 ? 14.313 -0.612 7.751 1.00 63.59 79 GLY A C 1
ATOM 625 O O . GLY A 1 79 ? 13.445 -1.047 6.983 1.00 63.59 79 GLY A O 1
ATOM 626 N N . LEU A 1 80 ? 14.397 -0.996 9.029 1.00 56.81 80 LEU A N 1
ATOM 627 C CA . LEU A 1 80 ? 13.353 -1.793 9.673 1.00 56.81 80 LEU A CA 1
ATOM 628 C C . LEU A 1 80 ? 11.997 -1.088 9.487 1.00 56.81 80 LEU A C 1
ATOM 630 O O . LEU A 1 80 ? 11.940 0.144 9.584 1.00 56.81 80 LEU A O 1
ATOM 634 N N . PRO A 1 81 ? 10.903 -1.826 9.215 1.00 61.59 81 PRO A N 1
ATOM 635 C CA . PRO A 1 81 ? 9.572 -1.240 9.228 1.00 61.59 81 PRO A CA 1
ATOM 636 C C . PRO A 1 81 ? 9.401 -0.452 10.524 1.00 61.59 81 PRO A C 1
ATOM 638 O O . PRO A 1 81 ? 9.641 -0.995 11.601 1.00 61.59 81 PRO A O 1
ATOM 641 N N . VAL A 1 82 ? 9.002 0.820 10.426 1.00 64.50 82 VAL A N 1
ATOM 642 C CA . VAL A 1 82 ? 8.658 1.605 11.613 1.00 64.50 82 VAL A CA 1
ATOM 643 C C . VAL A 1 82 ? 7.435 0.942 12.231 1.00 64.50 82 VAL A C 1
ATOM 645 O O . VAL A 1 82 ? 6.303 1.161 11.793 1.00 64.50 82 VAL A O 1
ATOM 648 N N . MET A 1 83 ? 7.671 0.079 13.214 1.00 63.03 83 MET A N 1
ATOM 649 C CA . MET A 1 83 ? 6.605 -0.455 14.037 1.00 63.03 83 MET A CA 1
ATOM 650 C C . MET A 1 83 ? 6.106 0.704 14.882 1.00 63.03 83 MET A C 1
ATOM 652 O O . MET A 1 83 ? 6.849 1.291 15.666 1.00 63.03 83 MET A O 1
ATOM 656 N N . LYS A 1 84 ? 4.851 1.089 14.658 1.00 75.88 84 LYS A N 1
ATOM 657 C CA . LYS A 1 84 ? 4.178 2.003 15.573 1.00 75.88 84 LYS A CA 1
ATOM 658 C C . LYS A 1 84 ? 4.102 1.301 16.924 1.00 75.88 84 LYS A C 1
ATOM 660 O O . LYS A 1 84 ? 3.767 0.117 16.965 1.00 75.88 84 LYS A O 1
ATOM 665 N N . MET A 1 85 ? 4.451 2.019 17.989 1.00 73.56 85 MET A N 1
ATOM 666 C CA . MET A 1 85 ? 4.250 1.504 19.336 1.00 73.56 85 MET A CA 1
ATOM 667 C C . MET A 1 85 ? 2.766 1.156 19.508 1.00 73.56 85 MET A C 1
ATOM 669 O O . MET A 1 85 ? 1.920 1.898 18.993 1.00 73.56 85 MET A O 1
ATOM 673 N N . PRO A 1 86 ? 2.446 0.023 20.153 1.00 74.69 86 PRO A N 1
ATOM 674 C CA . PRO A 1 86 ? 1.076 -0.272 20.540 1.00 74.69 86 PRO A CA 1
ATOM 675 C C . PRO A 1 86 ? 0.516 0.890 21.357 1.00 74.69 86 PRO A C 1
ATOM 677 O O . PRO A 1 86 ? 1.237 1.453 22.179 1.00 74.69 86 PRO A O 1
ATOM 680 N N . ALA A 1 87 ? -0.749 1.237 21.123 1.00 79.62 87 ALA A N 1
ATOM 681 C CA . ALA A 1 87 ? -1.448 2.135 22.029 1.00 79.62 87 ALA A CA 1
ATOM 682 C C . ALA A 1 87 ? -1.554 1.457 23.401 1.00 79.62 87 ALA A C 1
ATOM 684 O O . ALA A 1 87 ? -1.867 0.265 23.477 1.00 79.62 87 ALA A O 1
ATOM 685 N N . VAL A 1 88 ? -1.283 2.205 24.464 1.00 87.06 88 VAL A N 1
ATOM 686 C CA . VAL A 1 88 ? -1.528 1.770 25.846 1.00 87.06 88 VAL A CA 1
ATOM 687 C C . VAL A 1 88 ? -2.830 2.376 26.370 1.00 87.06 88 VAL A C 1
ATOM 689 O O . VAL A 1 88 ? -3.356 3.308 25.763 1.00 87.06 88 VAL A O 1
ATOM 692 N N . ASP A 1 89 ? -3.341 1.877 27.498 1.00 86.56 89 ASP A N 1
ATOM 693 C CA . ASP A 1 89 ? -4.590 2.364 28.108 1.00 86.56 89 ASP A CA 1
ATOM 694 C C . ASP A 1 89 ? -4.600 3.896 28.257 1.00 86.56 89 ASP A C 1
ATOM 696 O O . ASP A 1 89 ? -5.584 4.562 27.937 1.00 86.56 89 ASP A O 1
ATOM 700 N N . GLU A 1 90 ? -3.465 4.480 28.656 1.00 88.75 90 GLU A N 1
ATOM 701 C CA . GLU A 1 90 ? -3.297 5.931 28.793 1.00 88.75 90 GLU A CA 1
ATOM 702 C C . GLU A 1 90 ? -3.453 6.686 27.460 1.00 88.75 90 GLU A C 1
ATOM 704 O O . GLU A 1 90 ? -4.003 7.788 27.426 1.00 88.75 90 GLU A O 1
ATOM 709 N N . ASP A 1 91 ? -3.017 6.108 26.336 1.00 88.94 91 ASP A N 1
ATOM 710 C CA . ASP A 1 91 ? -3.235 6.708 25.017 1.00 88.94 91 ASP A CA 1
ATOM 711 C C . ASP A 1 91 ? -4.722 6.740 24.675 1.00 88.94 91 ASP A C 1
ATOM 713 O O . ASP A 1 91 ? -5.212 7.738 24.152 1.00 88.94 91 ASP A O 1
ATOM 717 N N . ILE A 1 92 ? -5.448 5.672 25.002 1.00 89.44 92 ILE A N 1
ATOM 718 C CA . ILE A 1 92 ? -6.877 5.555 24.715 1.00 89.44 92 ILE A CA 1
ATOM 719 C C . ILE A 1 92 ? -7.687 6.521 25.564 1.00 89.44 92 ILE A C 1
ATOM 721 O O . ILE A 1 92 ? -8.549 7.200 25.014 1.00 89.44 92 ILE A O 1
ATOM 725 N N . HIS A 1 93 ? -7.371 6.654 26.854 1.00 87.00 93 HIS A N 1
ATOM 726 C CA . HIS A 1 93 ? -7.993 7.662 27.712 1.00 87.00 93 HIS A CA 1
ATOM 727 C C . HIS A 1 93 ? -7.800 9.072 27.154 1.00 87.00 93 HIS A C 1
ATOM 729 O O . HIS A 1 93 ? -8.776 9.788 26.954 1.00 87.00 93 HIS A O 1
ATOM 735 N N . ARG A 1 94 ? -6.570 9.436 26.771 1.00 88.56 94 ARG A N 1
ATOM 736 C CA . ARG A 1 94 ? -6.310 10.743 26.149 1.00 88.56 94 ARG A CA 1
ATOM 737 C C . ARG A 1 94 ? -7.049 10.925 24.827 1.00 88.56 94 ARG A C 1
ATOM 739 O O . ARG A 1 94 ? -7.494 12.027 24.530 1.00 88.56 94 ARG A O 1
ATOM 746 N N . MET A 1 95 ? -7.160 9.874 24.017 1.00 88.44 95 MET A N 1
ATOM 747 C CA . MET A 1 95 ? -7.894 9.930 22.753 1.00 88.44 95 MET A CA 1
ATOM 748 C C . MET A 1 95 ? -9.398 10.102 22.973 1.00 88.44 95 MET A C 1
ATOM 750 O O . MET A 1 95 ? -9.994 10.885 22.246 1.00 88.44 95 MET A O 1
ATOM 754 N N . VAL A 1 96 ? -9.978 9.408 23.958 1.00 86.81 96 VAL A N 1
ATOM 755 C CA . VAL A 1 96 ? -11.373 9.554 24.407 1.00 86.81 96 VAL A CA 1
ATOM 756 C C . VAL A 1 96 ? -11.627 10.988 24.864 1.00 86.81 96 VAL A C 1
ATOM 758 O O . VAL A 1 96 ? -12.499 11.651 24.312 1.00 86.81 96 VAL A O 1
ATOM 761 N N . ASP A 1 97 ? -10.802 11.500 25.776 1.00 85.00 97 ASP A N 1
ATOM 762 C CA . ASP A 1 97 ? -10.938 12.860 26.307 1.00 85.00 97 ASP A CA 1
ATOM 763 C C . ASP A 1 97 ? -10.782 13.926 25.209 1.00 85.00 97 ASP A C 1
ATOM 765 O O . ASP A 1 97 ? -11.437 14.966 25.239 1.00 85.00 97 ASP A O 1
ATOM 769 N N . ALA A 1 98 ? -9.936 13.660 24.207 1.00 84.88 98 ALA A N 1
ATOM 770 C CA . ALA A 1 98 ? -9.712 14.542 23.065 1.00 84.88 98 ALA A CA 1
ATOM 771 C C . ALA A 1 98 ? -10.810 14.473 21.992 1.00 84.88 98 ALA A C 1
ATOM 773 O O . ALA A 1 98 ? -10.792 15.285 21.061 1.00 84.88 98 ALA A O 1
ATOM 774 N N . VAL A 1 99 ? -11.775 13.547 22.078 1.00 82.56 99 VAL A N 1
ATOM 775 C CA . VAL A 1 99 ? -13.002 13.624 21.274 1.00 82.56 99 VAL A CA 1
ATOM 776 C C . VAL A 1 99 ? -13.859 14.766 21.841 1.00 82.56 99 VAL A C 1
ATOM 778 O O . VAL A 1 99 ? -14.917 14.554 22.421 1.00 82.56 99 VAL A O 1
ATOM 781 N N . GLU A 1 100 ? -13.433 16.015 21.613 1.00 62.09 100 GLU A N 1
ATOM 782 C CA . GLU A 1 100 ? -14.087 17.274 22.042 1.00 62.09 100 GLU A CA 1
ATOM 783 C C . GLU A 1 100 ? -15.480 17.499 21.409 1.00 62.09 100 GLU A C 1
ATOM 785 O O . GLU A 1 100 ? -16.103 18.547 21.546 1.00 62.09 100 GLU A O 1
ATOM 790 N N . THR A 1 101 ? -15.976 16.498 20.686 1.00 58.03 101 THR A N 1
ATOM 791 C CA . THR A 1 101 ? -17.220 16.477 19.926 1.00 58.03 101 THR A CA 1
ATOM 792 C C . THR A 1 101 ? -18.483 16.839 20.692 1.00 58.03 101 THR A C 1
ATOM 794 O O . THR A 1 101 ? -19.320 17.638 20.269 1.00 58.03 101 THR A O 1
ATOM 797 N N . HIS A 1 102 ? -18.705 16.060 21.746 1.00 61.16 102 HIS A N 1
ATOM 798 C CA . HIS A 1 102 ? -20.044 15.707 22.189 1.00 61.16 102 HIS A CA 1
ATOM 799 C C . HIS A 1 102 ? -19.991 15.236 23.638 1.00 61.16 102 HIS A C 1
ATOM 801 O O . HIS A 1 102 ? -19.129 14.433 23.988 1.00 61.16 102 HIS A O 1
ATOM 807 N N . ASP A 1 103 ? -20.950 15.683 24.448 1.00 73.88 103 ASP A N 1
ATOM 808 C CA . ASP A 1 103 ? -21.208 15.092 25.760 1.00 73.88 103 ASP A CA 1
ATOM 809 C C . ASP A 1 103 ? -21.287 13.556 25.602 1.00 73.88 103 ASP A C 1
ATOM 811 O O . ASP A 1 103 ? -22.054 13.085 24.748 1.00 73.88 103 ASP A O 1
ATOM 815 N N . PRO A 1 104 ? -20.486 12.772 26.351 1.00 69.00 104 PRO A N 1
ATOM 816 C CA . PRO A 1 104 ? -20.449 11.313 26.248 1.00 69.00 104 PRO A CA 1
ATOM 817 C C . PRO A 1 104 ? -21.798 10.652 26.564 1.00 69.00 104 PRO A C 1
ATOM 819 O O . PRO A 1 104 ? -21.987 9.483 26.242 1.00 69.00 104 PRO A O 1
ATOM 822 N N . GLN A 1 105 ? -22.753 11.393 27.133 1.00 77.38 105 GLN A N 1
ATOM 823 C CA . GLN A 1 105 ? -24.133 10.952 27.350 1.00 77.38 105 GLN A CA 1
ATOM 824 C C . GLN A 1 105 ? -25.052 11.189 26.141 1.00 77.38 105 GLN A C 1
ATOM 826 O O . GLN A 1 105 ? -26.187 10.716 26.106 1.00 77.38 105 GLN A O 1
ATOM 831 N N . THR A 1 106 ? -24.587 11.905 25.117 1.00 85.69 106 THR A N 1
ATOM 832 C CA . THR A 1 106 ? -25.336 12.080 23.869 1.00 85.69 106 THR A CA 1
ATOM 833 C C . THR A 1 106 ? -25.094 10.913 22.924 1.00 85.69 106 THR A C 1
ATOM 835 O O . THR A 1 106 ? -24.008 10.337 22.877 1.00 85.69 106 THR A O 1
ATOM 838 N N . LEU A 1 107 ? -26.077 10.622 22.067 1.00 86.88 107 LEU A N 1
ATOM 839 C CA . LEU A 1 107 ? -25.936 9.598 21.024 1.00 86.88 107 LEU A CA 1
ATOM 840 C C . LEU A 1 107 ? -24.708 9.825 20.138 1.00 86.88 107 LEU A C 1
ATOM 842 O O . LEU A 1 107 ? -24.084 8.868 19.684 1.00 86.88 107 LEU A O 1
ATOM 846 N N . ARG A 1 108 ? -24.350 11.089 19.886 1.00 85.19 108 ARG A N 1
ATOM 847 C CA . ARG A 1 108 ? -23.185 11.399 19.065 1.00 85.19 108 ARG A CA 1
ATOM 848 C C . ARG A 1 108 ? -21.870 11.209 19.820 1.00 85.19 108 ARG A C 1
ATOM 850 O O . ARG A 1 108 ? -20.935 10.682 19.229 1.00 85.19 108 ARG A O 1
ATOM 857 N N . GLY A 1 109 ? -21.842 11.521 21.115 1.00 86.62 109 GLY A N 1
ATOM 858 C CA . GLY A 1 109 ? -20.739 11.160 22.004 1.00 86.62 109 GLY A CA 1
ATOM 859 C C . GLY A 1 109 ? -20.518 9.654 22.018 1.00 86.62 109 GLY A C 1
ATOM 860 O O . GLY A 1 109 ? -19.450 9.201 21.619 1.00 86.62 109 GLY A O 1
ATOM 861 N N . LEU A 1 110 ? -21.547 8.871 22.346 1.00 87.00 110 LEU A N 1
ATOM 862 C CA . LEU A 1 110 ? -21.468 7.406 22.350 1.00 87.00 110 LEU A CA 1
ATOM 863 C C . LEU A 1 110 ? -20.967 6.845 21.010 1.00 87.00 110 LEU A C 1
ATOM 865 O O . LEU A 1 110 ? -20.078 5.996 20.988 1.00 87.00 110 LEU A O 1
ATOM 869 N N . ARG A 1 111 ? -21.481 7.361 19.885 1.00 87.69 111 ARG A N 1
ATOM 870 C CA . ARG A 1 111 ? -21.070 6.935 18.540 1.00 87.69 111 ARG A CA 1
ATOM 871 C C . ARG A 1 111 ? -19.605 7.238 18.236 1.00 87.69 111 ARG A C 1
ATOM 873 O O . ARG A 1 111 ? -18.966 6.431 17.577 1.00 87.69 111 ARG A O 1
ATOM 880 N N . ASP A 1 112 ? -19.084 8.389 18.641 1.00 87.38 112 ASP A N 1
ATOM 881 C CA . ASP A 1 112 ? -17.708 8.770 18.306 1.00 87.38 112 ASP A CA 1
ATOM 882 C C . ASP A 1 112 ? -16.689 8.021 19.195 1.00 87.38 112 ASP A C 1
ATOM 884 O O . ASP A 1 112 ? -15.591 7.694 18.744 1.00 87.38 112 ASP A O 1
ATOM 888 N N . HIS A 1 113 ? -17.087 7.658 20.420 1.00 88.50 113 HIS A N 1
ATOM 889 C CA . HIS A 1 113 ? -16.274 6.883 21.362 1.00 88.50 113 HIS A CA 1
ATOM 890 C C . HIS A 1 113 ? -16.289 5.374 21.090 1.00 88.50 113 HIS A C 1
ATOM 892 O O . HIS A 1 113 ? -15.256 4.713 21.226 1.00 88.50 113 HIS A O 1
ATOM 898 N N . ALA A 1 114 ? -17.436 4.812 20.695 1.00 89.44 114 ALA A N 1
ATOM 899 C CA . ALA A 1 114 ? -17.597 3.366 20.537 1.00 89.44 114 ALA A CA 1
ATOM 900 C C . ALA A 1 114 ? -16.569 2.730 19.576 1.00 89.44 114 ALA A C 1
ATOM 902 O O . ALA A 1 114 ? -15.954 1.740 19.967 1.00 89.44 114 ALA A O 1
ATOM 903 N N . PRO A 1 115 ? -16.277 3.280 18.379 1.00 89.62 115 PRO A N 1
ATOM 904 C CA . PRO A 1 115 ? -15.274 2.717 17.481 1.00 89.62 115 PRO A CA 1
ATOM 905 C C . PRO A 1 115 ? -13.860 2.738 18.077 1.00 89.62 115 PRO A C 1
ATOM 907 O O . PRO A 1 115 ? -13.092 1.800 17.867 1.00 89.62 115 PRO A O 1
ATOM 910 N N . LEU A 1 116 ? -13.509 3.785 18.828 1.00 89.50 116 LEU A N 1
ATOM 911 C CA . LEU A 1 116 ? -12.199 3.908 19.465 1.00 89.50 116 LEU A CA 1
ATOM 912 C C . LEU A 1 116 ? -12.008 2.818 20.529 1.00 89.50 116 LEU A C 1
ATOM 914 O O . LEU A 1 116 ? -11.026 2.077 20.484 1.00 89.50 116 LEU A O 1
ATOM 918 N N . LEU A 1 117 ? -12.978 2.694 21.438 1.00 90.44 117 LEU A N 1
ATOM 919 C CA . LEU A 1 117 ? -12.952 1.720 22.530 1.00 90.44 117 LEU A CA 1
ATOM 920 C C . LEU A 1 117 ? -13.055 0.284 22.012 1.00 90.44 117 LEU A C 1
ATOM 922 O O . LEU A 1 117 ? -12.259 -0.566 22.400 1.00 90.44 117 LEU A O 1
ATOM 926 N N . LEU A 1 118 ? -13.978 0.020 21.083 1.0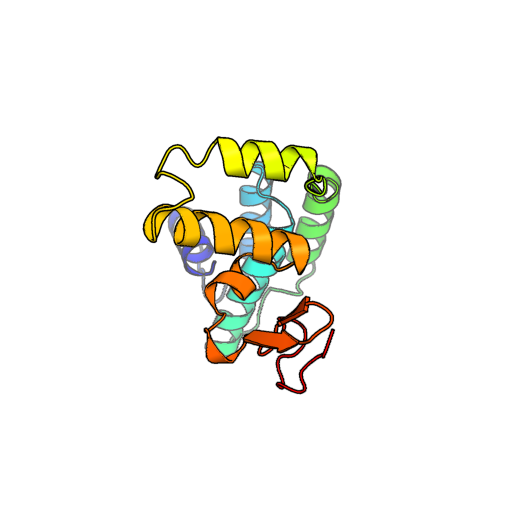0 91.06 118 LEU A N 1
ATOM 927 C CA . LEU A 1 118 ? -14.155 -1.300 20.478 1.00 91.06 118 LEU A CA 1
ATOM 928 C C . LEU A 1 118 ? -12.916 -1.721 19.684 1.00 91.06 118 LEU A C 1
ATOM 930 O O . LEU A 1 118 ? -12.457 -2.857 19.788 1.00 91.06 118 LEU A O 1
ATOM 934 N N . GLY A 1 119 ? -12.346 -0.798 18.904 1.00 91.06 119 GLY A N 1
ATOM 935 C CA . GLY A 1 119 ? -11.128 -1.045 18.144 1.00 91.06 119 GLY A CA 1
ATOM 936 C C . GLY A 1 119 ? -9.937 -1.380 19.039 1.00 91.06 119 GLY A C 1
ATOM 937 O O . GLY A 1 119 ? -9.141 -2.250 18.683 1.00 91.06 119 GLY A O 1
ATOM 938 N N . TYR A 1 120 ? -9.843 -0.730 20.200 1.00 90.81 120 TYR A N 1
ATOM 939 C CA . TYR A 1 120 ? -8.818 -1.012 21.195 1.00 90.81 120 TYR A CA 1
ATOM 940 C C . TYR A 1 120 ? -9.032 -2.361 21.889 1.00 90.81 120 TYR A C 1
ATOM 942 O O . TYR A 1 120 ? -8.162 -3.227 21.808 1.00 90.81 120 TYR A O 1
ATOM 950 N N . ALA A 1 121 ? -10.205 -2.565 22.495 1.00 89.44 121 ALA A N 1
ATOM 951 C CA . ALA A 1 121 ? -10.519 -3.750 23.290 1.00 89.44 121 ALA A CA 1
ATOM 952 C C . ALA A 1 121 ? -10.435 -5.051 22.474 1.00 89.44 121 ALA A C 1
ATOM 954 O O . ALA A 1 121 ? -9.913 -6.051 22.958 1.00 89.44 121 ALA A O 1
ATOM 955 N N . ALA A 1 122 ? -10.886 -5.027 21.216 1.00 87.75 122 ALA A N 1
ATOM 956 C CA . ALA A 1 122 ? -10.845 -6.184 20.320 1.00 87.75 122 ALA A CA 1
ATOM 957 C C . ALA A 1 122 ? -9.599 -6.216 19.404 1.00 87.75 122 ALA A C 1
ATOM 959 O O . ALA A 1 122 ? -9.535 -7.023 18.473 1.00 87.75 122 ALA A O 1
ATOM 960 N N . ALA A 1 123 ? -8.616 -5.327 19.618 1.00 87.31 123 ALA A N 1
ATOM 961 C CA . ALA A 1 123 ? -7.393 -5.201 18.813 1.00 87.31 123 ALA A CA 1
ATOM 962 C C . ALA A 1 123 ? -7.646 -5.133 17.287 1.00 87.31 123 ALA A C 1
ATOM 964 O O . ALA A 1 123 ? -6.889 -5.665 16.460 1.00 87.31 123 ALA A O 1
ATOM 965 N N . LEU A 1 124 ? -8.731 -4.466 16.884 1.00 85.81 124 LEU A N 1
ATOM 966 C CA . LEU A 1 124 ? -9.167 -4.414 15.495 1.00 85.81 124 LEU A CA 1
ATOM 967 C C . LEU A 1 124 ? -8.366 -3.388 14.699 1.00 85.81 124 LEU A C 1
ATOM 969 O O . LEU A 1 124 ? -8.190 -2.228 15.065 1.00 85.81 124 LEU A O 1
ATOM 973 N N . ARG A 1 125 ? -7.954 -3.787 13.494 1.00 83.25 125 ARG A N 1
ATOM 974 C CA . ARG A 1 125 ? -7.440 -2.831 12.504 1.00 83.25 125 ARG A CA 1
ATOM 975 C C . ARG A 1 125 ? -8.578 -1.926 12.031 1.00 83.25 125 ARG A C 1
ATOM 977 O O . ARG A 1 125 ? -9.693 -2.398 11.835 1.00 83.25 125 ARG A O 1
ATOM 984 N N . ARG A 1 126 ? -8.264 -0.675 11.672 1.00 86.81 126 ARG A N 1
ATOM 985 C CA . ARG A 1 126 ? -9.233 0.310 11.138 1.00 86.81 126 ARG A CA 1
ATOM 986 C C . ARG A 1 126 ? -10.196 -0.240 10.076 1.00 86.81 126 ARG A C 1
ATOM 988 O O . ARG A 1 126 ? -11.361 0.115 10.052 1.00 86.81 126 ARG A O 1
ATOM 995 N N . SER A 1 127 ? -9.706 -1.101 9.179 1.00 85.62 127 SER A N 1
ATOM 996 C CA . SER A 1 127 ? -10.507 -1.660 8.084 1.00 85.62 127 SER A CA 1
ATOM 997 C C . SER A 1 127 ? -11.473 -2.751 8.537 1.00 85.62 127 SER A C 1
ATOM 999 O O . SER A 1 127 ? -12.372 -3.085 7.786 1.00 85.62 127 SER A O 1
ATOM 1001 N N . LYS A 1 128 ? -11.243 -3.350 9.711 1.00 86.25 128 LYS A N 1
ATOM 1002 C CA . LYS A 1 128 ? -12.173 -4.286 10.345 1.00 86.25 128 LYS A CA 1
ATOM 1003 C C . LYS A 1 128 ? -13.291 -3.546 11.037 1.00 86.25 128 LYS A C 1
ATOM 1005 O O . LYS A 1 128 ? -14.442 -3.823 10.763 1.00 86.25 128 LYS A O 1
ATOM 1010 N N . LEU A 1 129 ? -12.923 -2.542 11.818 1.00 89.19 129 LEU A N 1
ATOM 1011 C CA . LEU A 1 129 ? -13.874 -1.668 12.483 1.00 89.19 129 LEU A CA 1
ATOM 1012 C C . LEU A 1 129 ? -14.820 -0.969 11.491 1.00 89.19 129 LEU A C 1
ATOM 1014 O O . LEU A 1 129 ? -16.018 -0.928 11.709 1.00 89.19 129 LEU A O 1
ATOM 1018 N N . ALA A 1 130 ? -14.294 -0.475 10.365 1.00 89.56 130 ALA A N 1
ATOM 1019 C CA . ALA A 1 130 ? -15.096 0.188 9.332 1.00 89.56 130 ALA A CA 1
ATOM 1020 C C . ALA A 1 130 ? -15.989 -0.753 8.501 1.00 89.56 130 ALA A C 1
ATOM 1022 O O . ALA A 1 130 ? -16.769 -0.268 7.689 1.00 89.56 130 ALA A O 1
ATOM 1023 N N . ALA A 1 131 ? -15.815 -2.068 8.632 1.00 88.38 131 ALA A N 1
ATOM 1024 C CA . ALA A 1 131 ? -16.584 -3.082 7.911 1.00 88.38 131 ALA A CA 1
ATOM 1025 C C . ALA A 1 131 ? -17.476 -3.905 8.851 1.00 88.38 131 ALA A C 1
ATOM 1027 O O . ALA A 1 131 ? -17.976 -4.941 8.431 1.00 88.38 131 ALA A O 1
ATOM 1028 N N . LEU A 1 132 ? -17.574 -3.495 10.117 1.00 88.69 132 LEU A N 1
ATOM 1029 C CA . LEU A 1 132 ? -18.364 -4.162 11.137 1.00 88.69 132 LEU A CA 1
ATOM 1030 C C . LEU A 1 132 ? -19.797 -3.637 11.077 1.00 88.69 132 LEU A C 1
ATOM 1032 O O . LEU A 1 132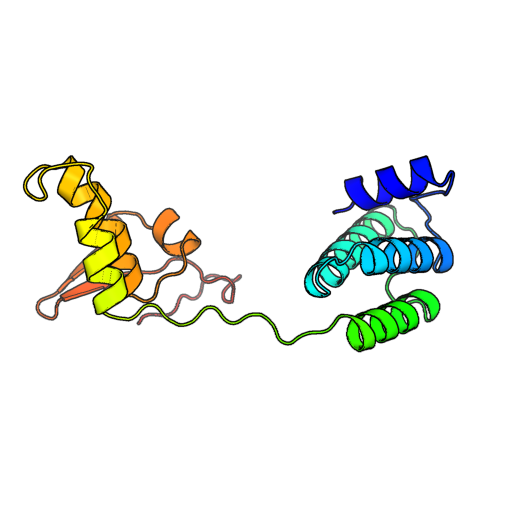 ? -19.995 -2.420 11.108 1.00 88.69 132 LEU A O 1
ATOM 1036 N N . ASP A 1 133 ? -20.758 -4.550 11.049 1.00 89.94 133 ASP A N 1
ATOM 1037 C CA . ASP A 1 133 ? -22.176 -4.228 11.182 1.00 89.94 133 ASP A CA 1
ATOM 1038 C C . ASP A 1 133 ? -22.663 -4.540 12.611 1.00 89.94 133 ASP A C 1
ATOM 1040 O O . ASP A 1 133 ? -22.003 -5.246 13.377 1.00 89.94 133 ASP A O 1
ATOM 1044 N N . VAL A 1 134 ? -23.817 -3.998 13.016 1.00 88.88 134 VAL A N 1
ATOM 1045 C CA . VAL A 1 134 ? -24.350 -4.214 14.379 1.00 88.88 134 VAL A CA 1
ATOM 1046 C C . VAL A 1 134 ? -24.678 -5.694 14.604 1.00 88.88 134 VAL A C 1
ATOM 1048 O O . VAL A 1 134 ? -24.507 -6.212 15.701 1.00 88.88 134 VAL A O 1
ATOM 1051 N N . GLU A 1 135 ? -25.072 -6.401 13.550 1.00 90.62 135 GLU A N 1
ATOM 1052 C CA . GLU A 1 135 ? -25.362 -7.835 13.520 1.00 90.62 135 GLU A CA 1
ATOM 1053 C C . GLU A 1 135 ? -24.117 -8.722 13.710 1.00 90.62 135 GLU A C 1
ATOM 1055 O O . GLU A 1 135 ? -24.229 -9.938 13.901 1.00 90.62 135 GLU A O 1
ATOM 1060 N N . ASP A 1 136 ? -22.918 -8.143 13.642 1.00 89.44 136 ASP A N 1
ATOM 1061 C CA . ASP A 1 136 ? -21.676 -8.825 13.997 1.00 89.44 136 ASP A CA 1
ATOM 1062 C C . ASP A 1 136 ? -21.394 -8.773 15.511 1.00 89.44 136 ASP A C 1
ATOM 1064 O O . ASP A 1 136 ? -20.442 -9.404 15.971 1.00 89.44 136 ASP A O 1
ATOM 1068 N N . LEU A 1 137 ? -22.199 -8.045 16.291 1.00 90.44 137 LEU A N 1
ATOM 1069 C CA . LEU A 1 137 ? -22.051 -7.894 17.736 1.00 90.44 137 LEU A CA 1
ATOM 1070 C C . LEU A 1 137 ? -23.060 -8.769 18.481 1.00 90.44 137 LEU A C 1
ATOM 1072 O O . LEU A 1 137 ? -24.250 -8.775 18.175 1.00 90.44 137 LEU A O 1
ATOM 1076 N N . THR A 1 138 ? -22.596 -9.509 19.485 1.00 92.69 138 THR A N 1
ATOM 1077 C CA . THR A 1 138 ? -23.468 -10.291 20.368 1.00 92.69 138 THR A CA 1
ATOM 1078 C C . THR A 1 138 ? -23.117 -10.021 21.822 1.00 92.69 138 THR A C 1
ATOM 1080 O O . THR A 1 138 ? -21.992 -10.247 22.256 1.00 92.69 138 THR A O 1
ATOM 1083 N N . GLU A 1 139 ? -24.089 -9.541 22.594 1.00 91.94 139 GLU A N 1
ATOM 1084 C CA . GLU A 1 139 ? -23.932 -9.395 24.039 1.00 91.94 139 GLU A CA 1
ATOM 1085 C C . GLU A 1 139 ? -23.948 -10.772 24.713 1.00 91.94 139 GLU A C 1
ATOM 1087 O O . GLU A 1 139 ? -24.830 -11.606 24.477 1.00 91.94 139 GLU A O 1
ATOM 1092 N N . ARG A 1 140 ? -22.951 -11.011 25.559 1.00 90.88 140 ARG A N 1
ATOM 1093 C CA . ARG A 1 140 ? -22.787 -12.205 26.384 1.00 90.88 140 ARG A CA 1
ATOM 1094 C C . ARG A 1 140 ? -22.651 -11.793 27.853 1.00 90.88 140 ARG A C 1
ATOM 1096 O O . ARG A 1 140 ? -22.258 -10.660 28.132 1.00 90.88 140 ARG A O 1
ATOM 1103 N N . PRO A 1 141 ? -22.925 -12.693 28.812 1.00 89.62 141 PRO A N 1
ATOM 1104 C CA . PRO A 1 141 ? -22.694 -12.409 30.229 1.00 89.62 141 PRO A CA 1
ATOM 1105 C C . PRO A 1 141 ? -21.248 -11.996 30.541 1.00 89.62 141 PRO A C 1
ATOM 1107 O O . PRO A 1 141 ? -21.015 -11.233 31.474 1.00 89.62 141 PRO A O 1
ATOM 1110 N N . GLU A 1 142 ? -20.284 -12.486 29.758 1.00 86.69 142 GLU A N 1
ATOM 1111 C CA . GLU A 1 142 ? -18.857 -12.212 29.934 1.00 86.69 142 GLU A CA 1
ATOM 1112 C C . GLU A 1 142 ? -18.388 -10.933 29.214 1.00 86.69 142 GLU A C 1
ATOM 1114 O O . GLU A 1 142 ? -17.259 -10.493 29.432 1.00 86.69 142 GLU A O 1
ATOM 1119 N N . GLY A 1 143 ? -19.228 -10.326 28.365 1.00 86.00 143 GLY A N 1
ATOM 1120 C CA . GLY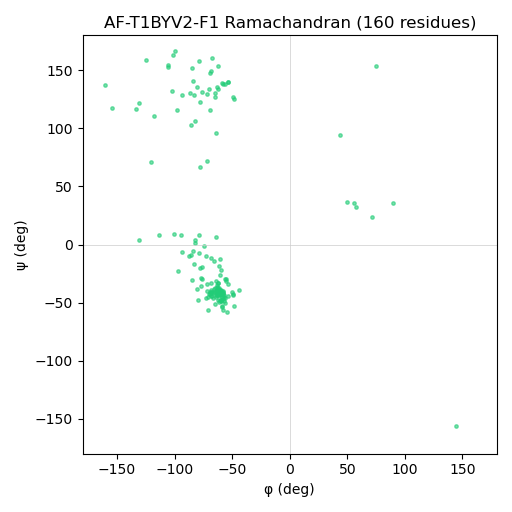 A 1 143 ? -18.892 -9.119 27.610 1.00 86.00 143 GLY A CA 1
ATOM 1121 C C . GLY A 1 143 ? -19.496 -9.074 26.205 1.00 86.00 143 GLY A C 1
ATOM 1122 O O . GLY A 1 143 ? -20.513 -9.697 25.918 1.00 86.00 143 GLY A O 1
ATOM 1123 N N . LEU A 1 144 ? -18.869 -8.303 25.317 1.00 88.44 144 LEU A N 1
ATOM 1124 C CA . LEU A 1 144 ? -19.304 -8.155 23.928 1.00 88.44 144 LEU A CA 1
ATOM 1125 C C . LEU A 1 144 ? -18.494 -9.083 23.014 1.00 88.44 144 LEU A C 1
ATOM 1127 O O . LEU A 1 144 ? -17.287 -8.909 22.857 1.00 88.44 144 LEU A O 1
ATOM 1131 N N . GLU A 1 145 ? -19.165 -10.044 22.389 1.00 89.88 145 GLU A N 1
ATOM 1132 C CA . GLU A 1 145 ? -18.599 -10.926 21.367 1.00 89.88 145 GLU A CA 1
ATOM 1133 C C . GLU A 1 145 ? -18.642 -10.215 20.004 1.00 89.88 145 GLU A C 1
ATOM 1135 O O . GLU A 1 145 ? -19.687 -9.700 19.597 1.00 89.88 145 GLU A O 1
ATOM 1140 N N . VAL A 1 146 ? -17.506 -10.170 19.296 1.00 89.75 146 VAL A N 1
ATOM 1141 C CA . VAL A 1 146 ? -17.363 -9.460 18.012 1.00 89.75 146 VAL A CA 1
ATOM 1142 C C . VAL A 1 146 ? -17.017 -10.444 16.900 1.00 89.75 146 VAL A C 1
ATOM 1144 O O . VAL A 1 146 ? -15.898 -10.953 16.812 1.00 89.75 146 VAL A O 1
ATOM 1147 N N . ARG A 1 147 ? -17.951 -10.675 15.978 1.00 86.94 147 ARG A N 1
ATOM 1148 C CA . ARG A 1 147 ? -17.749 -11.573 14.840 1.00 86.94 147 ARG A CA 1
ATOM 1149 C C . ARG A 1 147 ? -17.076 -10.846 13.676 1.00 86.94 147 ARG A C 1
ATOM 1151 O O . ARG A 1 147 ? -17.707 -10.152 12.891 1.00 86.94 147 ARG A O 1
ATOM 1158 N N . ILE A 1 148 ? -15.779 -11.068 13.481 1.00 78.44 148 ILE A N 1
ATOM 1159 C CA . ILE A 1 148 ? -15.043 -10.443 12.373 1.00 78.44 148 ILE A CA 1
ATOM 1160 C C . ILE A 1 148 ? -15.254 -11.232 11.074 1.00 78.44 148 ILE A C 1
ATOM 1162 O O . ILE A 1 148 ? -14.623 -12.267 10.847 1.00 78.44 148 ILE A O 1
ATOM 11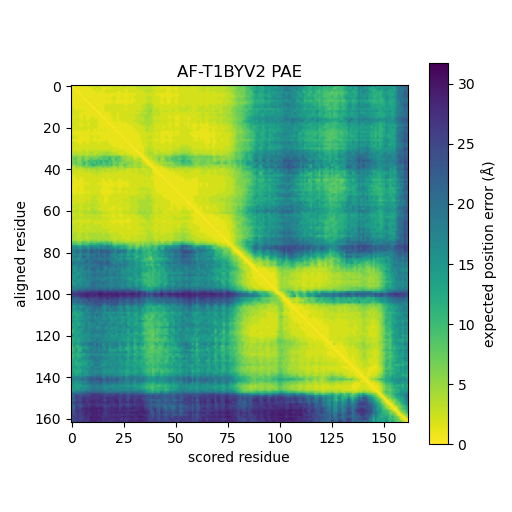66 N N . ALA A 1 149 ? -16.055 -10.706 10.147 1.00 65.88 149 ALA A N 1
ATOM 1167 C CA . ALA A 1 149 ? -16.136 -11.279 8.806 1.00 65.88 149 ALA A CA 1
ATOM 1168 C C . ALA A 1 149 ? -14.789 -11.135 8.044 1.00 65.88 149 ALA A C 1
ATOM 1170 O O . ALA A 1 149 ? -14.205 -10.048 7.959 1.00 65.88 149 ALA A O 1
ATOM 1171 N N . ARG A 1 150 ? -14.273 -12.261 7.518 1.00 57.00 150 ARG A N 1
ATOM 1172 C CA . ARG A 1 150 ? -13.147 -12.448 6.560 1.00 57.00 150 ARG A CA 1
ATOM 1173 C C . ARG A 1 150 ? -11.870 -11.635 6.773 1.00 57.00 150 ARG A C 1
ATOM 1175 O O . ARG A 1 150 ? -11.742 -10.513 6.287 1.00 57.00 150 ARG A O 1
ATOM 1182 N N . SER A 1 151 ? -10.870 -12.180 7.467 1.00 52.09 151 SER A N 1
ATOM 1183 C CA . SER A 1 151 ? -9.553 -11.537 7.643 1.00 52.09 151 SER A CA 1
ATOM 1184 C C . SER A 1 151 ? -8.752 -11.433 6.328 1.00 52.09 151 SER A C 1
ATOM 1186 O O . SER A 1 151 ? -8.989 -12.160 5.374 1.00 52.09 151 SER A O 1
ATOM 1188 N N . LYS A 1 152 ? -7.750 -10.542 6.265 1.00 45.81 152 LYS A N 1
ATOM 1189 C CA . LYS A 1 152 ? -6.839 -10.412 5.103 1.00 45.81 152 LYS A CA 1
ATOM 1190 C C . LYS A 1 152 ? -6.027 -11.697 4.830 1.00 45.81 152 LYS A C 1
ATOM 1192 O O . LYS A 1 152 ? -5.483 -11.851 3.742 1.00 45.81 152 LYS A O 1
ATOM 1197 N N . THR A 1 153 ? -5.940 -12.581 5.821 1.00 45.72 153 THR A N 1
ATOM 1198 C CA . THR A 1 153 ? -5.327 -13.918 5.774 1.00 45.72 153 THR A CA 1
ATOM 1199 C C . THR A 1 153 ? -6.328 -15.030 5.456 1.00 45.72 153 THR A C 1
ATOM 1201 O O . THR A 1 153 ? -5.917 -16.158 5.235 1.00 45.72 153 THR A O 1
ATOM 1204 N N . ASP A 1 154 ? -7.617 -14.707 5.385 1.00 49.50 154 ASP A N 1
ATOM 1205 C CA . ASP A 1 154 ? -8.710 -15.620 5.073 1.00 49.50 154 ASP A CA 1
ATOM 1206 C C . ASP A 1 154 ? -9.433 -15.112 3.820 1.00 49.50 154 ASP A C 1
ATOM 1208 O O . ASP A 1 154 ? -10.533 -14.557 3.871 1.00 49.50 154 ASP A O 1
ATOM 1212 N N . GLN A 1 155 ? -8.760 -15.237 2.672 1.00 47.94 155 GLN A N 1
ATOM 1213 C CA . GLN A 1 155 ? -9.385 -14.922 1.386 1.00 47.94 155 GLN A CA 1
ATOM 1214 C C . GLN A 1 155 ? -10.534 -15.888 1.042 1.00 47.94 155 GLN A C 1
ATOM 1216 O O . GLN A 1 155 ? -11.337 -15.562 0.169 1.00 47.94 155 GLN A O 1
ATOM 1221 N N . GLU A 1 156 ? -10.652 -17.024 1.742 1.00 49.00 156 GLU A N 1
ATOM 1222 C CA . GLU A 1 156 ? -11.646 -18.071 1.471 1.00 49.00 156 GLU A CA 1
ATOM 1223 C C . GLU A 1 156 ? -12.905 -17.976 2.359 1.00 49.00 156 GLU A C 1
ATOM 1225 O O . GLU A 1 156 ? -13.996 -18.347 1.925 1.00 49.00 156 GLU A O 1
ATOM 1230 N N . GLY A 1 157 ? -12.838 -17.344 3.534 1.00 40.91 157 GLY A N 1
ATOM 1231 C CA . GLY A 1 157 ? -13.997 -17.078 4.392 1.00 40.91 157 GLY A CA 1
ATOM 1232 C C . GLY A 1 157 ? -14.342 -18.153 5.399 1.00 40.91 157 GLY A C 1
ATOM 1233 O O . GLY A 1 157 ? -15.525 -18.361 5.650 1.00 40.91 157 GLY A O 1
ATOM 1234 N N . ILE A 1 158 ? -13.342 -18.812 5.968 1.00 45.66 158 ILE A N 1
ATOM 1235 C CA . ILE A 1 158 ? -13.544 -19.861 6.970 1.00 45.66 158 ILE A CA 1
ATOM 1236 C C . ILE A 1 158 ? -13.732 -19.262 8.380 1.00 45.66 158 ILE A C 1
ATOM 1238 O O . ILE A 1 158 ? -14.326 -19.899 9.245 1.00 45.66 158 ILE A O 1
ATOM 1242 N N . GLY A 1 159 ? -13.356 -17.995 8.593 1.00 41.53 159 GLY A N 1
ATOM 1243 C CA . GLY A 1 159 ? -13.561 -17.295 9.859 1.00 41.53 159 GLY A CA 1
ATOM 1244 C C . GLY A 1 159 ? -12.588 -17.746 10.951 1.00 41.53 159 GLY A C 1
ATOM 1245 O O . GLY A 1 159 ? -12.045 -18.848 10.949 1.00 41.53 159 GLY A O 1
ATOM 1246 N N . THR A 1 160 ? -12.322 -16.860 11.901 1.00 43.59 160 THR A N 1
ATOM 1247 C CA . THR A 1 160 ? -11.617 -17.208 13.138 1.00 43.59 160 THR A CA 1
ATOM 1248 C C . THR A 1 160 ? -12.411 -16.563 14.259 1.00 43.59 160 THR A C 1
ATOM 1250 O O . THR A 1 160 ? -12.588 -15.346 14.247 1.00 43.59 160 THR A O 1
ATOM 1253 N N . GLN A 1 161 ? -12.970 -17.389 15.144 1.00 37.56 161 GLN A N 1
ATOM 1254 C CA . GLN A 1 161 ? -13.575 -16.928 16.391 1.00 37.56 161 GLN A CA 1
ATOM 1255 C C . GLN A 1 161 ? -12.441 -16.587 17.361 1.00 37.56 161 GLN A C 1
ATOM 1257 O O . GLN A 1 161 ? -11.515 -17.387 17.511 1.00 37.56 161 GLN A O 1
ATOM 1262 N N . THR A 1 162 ? -12.523 -15.412 17.976 1.00 40.88 162 THR A N 1
ATOM 1263 C CA . THR A 1 162 ? -11.709 -15.010 19.126 1.00 40.88 162 THR A CA 1
ATOM 1264 C C . THR A 1 162 ? -12.658 -14.513 20.196 1.00 40.88 162 THR A C 1
ATOM 1266 O O . THR A 1 162 ? -13.627 -13.823 19.803 1.00 40.88 162 THR A O 1
#

Sequence (162 aa):
DWRNFESWCRQMKLSPLPATPETVALYLSAEGQRGRAPSTFGRRLAAIRLIHLGARLPSPHDAIEVTEVLRGIRRDFGGLPVMKMPAVDEDIHRMVDAVETHDPQTLRGLRDHAPLLLGYAAALRRSKLAALDVEDLTERPEGLEVRIARSKTDQEGIGTQT

InterPro domains:
  IPR002104 Integrase, catalytic domain [PS51898] (81-162)
  IPR010998 Integrase/recombinase, N-terminal [G3DSA:1.10.150.130] (1-78)
  IPR011010 DNA breaking-rejoining enzyme, catalytic core [SSF56349] (89-159)
  IPR013762 Integrase-like, catalytic domain superfamily [G3DSA:1.10.443.10] (85-162)
  IPR044068 Core-binding (CB) domain [PS51900] (1-56)

Mean predicted aligned error: 11.04 Å

Radius of gyration: 22.9 Å; Cα contacts (8 Å, |Δi|>4): 139; chains: 1; bounding box: 47×37×54 Å

Organism: NCBI:txid410659

Nearest PDB structures (foldseek):
  5u91-assembly1_F  TM=8.150E-01  e=9.051E-07  synthetic construct
  1kbu-assembly1_A  TM=8.202E-01  e=1.459E-06  Punavirus P1
  1pvp-assembly1_A-2  TM=7.713E-01  e=7.568E-07  Punavirus P1
  1pvr-assembly1_A  TM=7.812E-01  e=1.295E-06  Punavirus P1
  2hof-assembly1_A-2  TM=8.451E-01  e=1.109E-05  Punavirus P1

Foldseek 3Di:
DLVVLCVVCVVVVHDLVVHALVSLLVVLLVVLVVLDALVVSVVVLVVSQVVC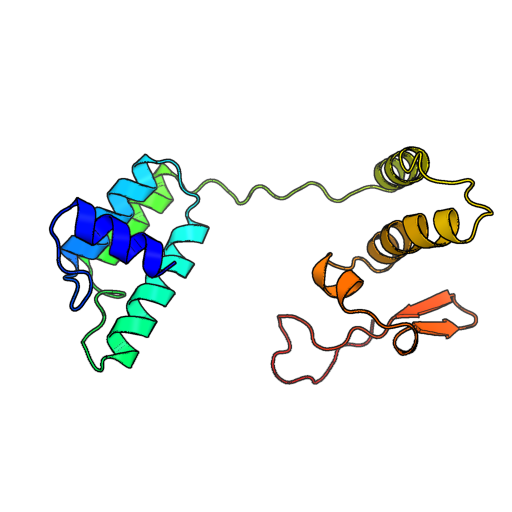VVVVHDRSSPPPSNVVSSVVSCVVRVDDPPDDPDDDPVNLVVVLVVPPPDDCPDPVVVVVSVLSVVCNVVVNDPVQSVPFDPVQWDQDPVGIFGFGFADPVRPPTPGDGD

pLDDT: mean 84.58, std 14.67, range [37.56, 98.19]

Solvent-accessible surface area (backbone atoms only — not comparable to full-atom values): 9726 Å² total; per-residue (Å²): 94,48,71,57,55,42,52,50,22,57,76,71,74,44,62,63,77,81,40,50,36,64,58,51,23,53,51,51,51,58,44,41,77,70,69,53,60,60,77,55,52,59,58,34,43,52,37,50,30,52,53,25,52,73,70,75,40,82,53,38,62,83,31,68,58,28,51,53,46,51,52,49,44,41,72,78,58,52,66,78,79,84,73,74,77,79,83,48,73,70,53,52,51,52,52,55,69,63,52,79,83,44,62,69,89,39,75,66,17,43,59,68,44,46,60,57,53,51,27,57,78,68,70,44,54,73,74,53,61,75,69,60,57,76,88,33,52,42,86,49,99,92,43,79,46,65,60,60,81,50,53,96,90,33,88,86,58,82,63,70,92,116